Protein AF-A0A536I233-F1 (afdb_monomer_lite)

Structure (mmCIF, N/CA/C/O backbone):
data_AF-A0A536I233-F1
#
_entry.id   AF-A0A536I233-F1
#
loop_
_atom_site.group_PDB
_atom_site.id
_atom_site.type_symbol
_atom_site.label_atom_id
_atom_site.label_alt_id
_atom_site.label_comp_id
_atom_site.label_asym_id
_atom_site.label_entity_id
_atom_site.label_seq_id
_atom_site.pdbx_PDB_ins_code
_atom_site.Cartn_x
_atom_site.Cartn_y
_atom_site.Cartn_z
_atom_site.occupancy
_atom_site.B_iso_or_equiv
_atom_site.auth_seq_id
_atom_site.auth_comp_id
_atom_site.auth_asym_id
_atom_site.auth_atom_id
_atom_site.pdbx_PDB_model_num
ATOM 1 N N . MET A 1 1 ? 31.378 -17.581 -3.107 1.00 62.88 1 MET A N 1
ATOM 2 C CA . MET A 1 1 ? 31.358 -16.119 -3.291 1.00 62.88 1 MET A CA 1
ATOM 3 C C . MET A 1 1 ? 32.784 -15.651 -3.095 1.00 62.88 1 MET A C 1
ATOM 5 O O . MET A 1 1 ? 33.370 -16.007 -2.081 1.00 62.88 1 MET A O 1
ATOM 9 N N . SER A 1 2 ? 33.370 -15.021 -4.104 1.00 88.19 2 SER A N 1
ATOM 10 C CA . SER A 1 2 ? 34.734 -14.488 -4.058 1.00 88.19 2 SER A CA 1
ATOM 11 C C . SER A 1 2 ? 34.773 -13.121 -3.370 1.00 88.19 2 SER A C 1
ATOM 13 O O . SER A 1 2 ? 33.734 -12.483 -3.201 1.00 88.19 2 SER A O 1
ATOM 15 N N . ASP A 1 3 ? 35.967 -12.636 -3.029 1.00 84.69 3 ASP A N 1
ATOM 16 C CA . ASP A 1 3 ? 36.147 -11.281 -2.490 1.00 84.69 3 ASP A CA 1
ATOM 17 C C . ASP A 1 3 ? 35.665 -10.200 -3.472 1.00 84.69 3 ASP A C 1
ATOM 19 O O . ASP A 1 3 ? 35.149 -9.167 -3.052 1.00 84.69 3 ASP A O 1
ATOM 23 N N . ALA A 1 4 ? 35.767 -10.457 -4.781 1.00 81.62 4 ALA A N 1
ATOM 24 C CA . ALA A 1 4 ? 35.236 -9.577 -5.820 1.00 81.62 4 ALA A CA 1
ATOM 25 C C . ALA A 1 4 ? 33.698 -9.596 -5.859 1.00 81.62 4 ALA A C 1
ATOM 27 O O . ALA A 1 4 ? 33.076 -8.539 -5.969 1.00 81.62 4 ALA A O 1
ATOM 28 N N . ASP A 1 5 ? 33.084 -10.774 -5.701 1.00 77.12 5 ASP A N 1
ATOM 29 C CA . ASP A 1 5 ? 31.623 -10.898 -5.595 1.00 77.12 5 ASP A CA 1
ATOM 30 C C . ASP A 1 5 ? 31.105 -10.188 -4.335 1.00 77.12 5 ASP A C 1
ATOM 32 O O . ASP A 1 5 ? 30.081 -9.508 -4.378 1.00 77.12 5 ASP A O 1
ATOM 36 N N . TRP A 1 6 ? 31.830 -10.311 -3.217 1.00 66.38 6 TRP A N 1
ATOM 37 C CA . TRP A 1 6 ? 31.505 -9.636 -1.962 1.00 66.38 6 TRP A CA 1
ATOM 38 C C . TRP A 1 6 ? 31.647 -8.118 -2.079 1.00 66.38 6 TRP A C 1
ATOM 40 O O . TRP A 1 6 ? 30.719 -7.399 -1.721 1.00 66.38 6 TRP A O 1
ATOM 50 N N . ALA A 1 7 ? 32.753 -7.623 -2.638 1.00 82.31 7 ALA A N 1
ATOM 51 C CA . ALA A 1 7 ? 32.966 -6.195 -2.861 1.00 82.31 7 ALA A CA 1
ATOM 52 C C . ALA A 1 7 ? 31.887 -5.574 -3.768 1.00 82.31 7 ALA A C 1
ATOM 54 O O . ALA A 1 7 ? 31.517 -4.416 -3.576 1.00 82.31 7 ALA A O 1
ATOM 55 N N . GLY A 1 8 ? 31.349 -6.347 -4.718 1.00 80.25 8 GLY A N 1
ATOM 56 C CA . GLY A 1 8 ? 30.248 -5.918 -5.580 1.00 80.25 8 GLY A CA 1
ATOM 57 C C . GLY A 1 8 ? 28.912 -5.737 -4.850 1.00 80.25 8 GLY A C 1
ATOM 58 O O . GLY A 1 8 ? 28.177 -4.809 -5.173 1.00 80.25 8 GLY A O 1
ATOM 59 N N . ILE A 1 9 ? 28.598 -6.580 -3.858 1.00 77.00 9 ILE A N 1
ATOM 60 C CA . ILE A 1 9 ? 27.306 -6.543 -3.138 1.00 77.00 9 ILE A CA 1
ATOM 61 C C . ILE A 1 9 ? 27.368 -5.835 -1.779 1.00 77.00 9 ILE A C 1
ATOM 63 O O . ILE A 1 9 ? 26.335 -5.424 -1.248 1.00 77.00 9 ILE A O 1
ATOM 67 N N . GLN A 1 10 ? 28.561 -5.688 -1.197 1.00 85.25 10 GLN A N 1
ATOM 68 C CA . GLN A 1 10 ? 28.770 -5.101 0.127 1.00 85.25 10 GLN A CA 1
ATOM 69 C C . GLN A 1 10 ? 28.098 -3.721 0.284 1.00 85.25 10 GLN A C 1
ATOM 71 O O . GLN A 1 10 ? 27.470 -3.509 1.326 1.00 85.25 10 GLN A O 1
ATOM 76 N N . PRO A 1 11 ? 28.148 -2.795 -0.698 1.00 86.75 11 PRO A N 1
ATOM 77 C CA . PRO A 1 11 ? 27.482 -1.499 -0.565 1.00 86.75 11 PRO A CA 1
ATOM 78 C C . PRO A 1 11 ? 25.966 -1.622 -0.366 1.00 86.75 11 PRO A C 1
ATOM 80 O O . PRO A 1 11 ? 25.399 -0.956 0.503 1.00 86.75 11 PRO A O 1
ATOM 83 N N . ASP A 1 12 ? 25.311 -2.512 -1.115 1.00 78.69 12 ASP A N 1
ATOM 84 C CA . ASP A 1 12 ? 23.866 -2.737 -1.020 1.00 78.69 12 ASP A CA 1
ATOM 85 C C . ASP A 1 12 ? 23.484 -3.437 0.286 1.00 78.69 12 ASP A C 1
ATOM 87 O O . ASP A 1 12 ? 22.475 -3.092 0.908 1.00 78.69 12 ASP A O 1
ATOM 91 N N . VAL A 1 13 ? 24.319 -4.371 0.752 1.00 78.56 13 VAL A N 1
ATOM 92 C CA . VAL A 1 13 ? 24.142 -5.037 2.050 1.00 78.56 13 VAL A CA 1
ATOM 93 C C . VAL A 1 13 ? 24.231 -4.026 3.194 1.00 78.56 13 VAL A C 1
ATOM 95 O O . VAL A 1 13 ? 23.350 -4.005 4.055 1.00 78.56 13 VAL A O 1
ATOM 98 N N . VAL A 1 14 ? 25.237 -3.145 3.189 1.00 81.56 14 VAL A N 1
ATOM 99 C CA . VAL A 1 14 ? 25.391 -2.094 4.211 1.00 81.56 14 VAL A CA 1
ATOM 100 C C . VAL A 1 14 ? 24.224 -1.109 4.159 1.00 81.56 14 VAL A C 1
ATOM 102 O O . VAL A 1 14 ? 23.662 -0.762 5.199 1.00 81.56 14 VAL A O 1
ATOM 105 N N . LYS A 1 15 ? 23.797 -0.704 2.958 1.00 75.00 15 LYS A N 1
ATOM 106 C CA . LYS A 1 15 ? 22.634 0.170 2.778 1.00 75.00 15 LYS A CA 1
ATOM 107 C C . LYS A 1 15 ? 21.356 -0.460 3.334 1.00 75.00 15 LYS A C 1
ATOM 109 O O . LYS A 1 15 ? 20.615 0.204 4.060 1.00 75.00 15 LYS A O 1
ATOM 114 N N . ARG A 1 16 ? 21.091 -1.736 3.034 1.00 74.31 16 ARG A N 1
ATOM 115 C CA . ARG A 1 16 ? 19.902 -2.436 3.542 1.00 74.31 16 ARG A CA 1
ATOM 116 C C . ARG A 1 16 ? 19.979 -2.667 5.049 1.00 74.31 16 ARG A C 1
ATOM 118 O O . ARG A 1 16 ? 18.948 -2.571 5.710 1.00 74.31 16 ARG A O 1
ATOM 125 N N . PHE A 1 17 ? 21.168 -2.926 5.591 1.00 75.12 17 PHE A N 1
ATOM 126 C CA . PHE A 1 17 ? 21.389 -3.013 7.033 1.00 75.12 17 PHE A CA 1
ATOM 127 C C . PHE A 1 17 ? 21.031 -1.696 7.728 1.00 75.12 17 PHE A C 1
ATOM 129 O O . PHE A 1 17 ? 20.196 -1.704 8.626 1.00 75.12 17 PHE A O 1
ATOM 136 N N . ALA A 1 18 ? 21.567 -0.567 7.257 1.00 74.12 18 ALA A N 1
ATOM 137 C CA . ALA A 1 18 ? 21.266 0.748 7.824 1.00 74.12 18 ALA A CA 1
ATOM 138 C C . ALA A 1 18 ? 19.769 1.094 7.738 1.00 74.12 18 ALA A C 1
ATOM 140 O O . ALA A 1 18 ? 19.194 1.623 8.686 1.00 74.12 18 ALA A O 1
ATOM 141 N N . GLN A 1 19 ? 19.114 0.748 6.624 1.00 71.38 19 GLN A N 1
ATOM 142 C CA . GLN A 1 19 ? 17.669 0.924 6.486 1.00 71.38 19 GLN A CA 1
ATOM 143 C C . GLN A 1 19 ? 16.890 0.076 7.504 1.00 71.38 19 GLN A C 1
ATOM 145 O O . GLN A 1 19 ? 15.980 0.587 8.148 1.00 71.38 19 GLN A O 1
ATOM 150 N N . ARG A 1 20 ? 17.242 -1.207 7.665 1.00 68.44 20 ARG A N 1
ATOM 151 C CA . ARG A 1 20 ? 16.572 -2.104 8.619 1.00 68.44 20 ARG A CA 1
ATOM 152 C C . ARG A 1 20 ? 16.816 -1.707 10.069 1.00 68.44 20 ARG A C 1
ATOM 154 O O . ARG A 1 20 ? 15.917 -1.882 10.879 1.00 68.44 20 ARG A O 1
ATOM 161 N N . ASP A 1 21 ? 17.996 -1.190 10.392 1.00 72.25 21 ASP A N 1
ATOM 162 C CA . ASP A 1 21 ? 18.303 -0.661 11.722 1.00 72.25 21 ASP A CA 1
ATOM 163 C C . ASP A 1 21 ? 17.422 0.560 12.035 1.00 72.25 21 ASP A C 1
ATOM 165 O O . ASP A 1 21 ? 16.750 0.599 13.063 1.00 72.25 21 ASP A O 1
ATOM 169 N N . ALA A 1 22 ? 17.293 1.498 11.089 1.00 73.50 22 ALA A N 1
ATOM 170 C CA . ALA A 1 22 ? 16.377 2.630 11.228 1.00 73.50 22 ALA A CA 1
ATOM 171 C C . ALA A 1 22 ? 14.901 2.192 11.345 1.00 73.50 22 ALA A C 1
ATOM 173 O O . ALA A 1 22 ? 14.175 2.703 12.198 1.00 73.50 22 ALA A O 1
ATOM 174 N N . GLU A 1 23 ? 14.456 1.230 10.523 1.00 71.50 23 GLU A N 1
ATOM 175 C CA . GLU A 1 23 ? 13.117 0.626 10.617 1.00 71.50 23 GLU A CA 1
ATOM 176 C C . GLU A 1 23 ? 12.902 -0.045 11.985 1.00 71.50 23 GLU A C 1
ATOM 178 O O . GLU A 1 23 ? 11.847 0.129 12.591 1.00 71.50 23 GLU A O 1
ATOM 183 N N . PHE A 1 24 ? 13.894 -0.780 12.500 1.00 68.31 24 PHE A N 1
ATOM 184 C CA . PHE A 1 24 ? 13.829 -1.452 13.800 1.00 68.31 24 PHE A CA 1
ATOM 185 C C . PHE A 1 24 ? 13.615 -0.456 14.940 1.00 68.31 24 PHE A C 1
ATOM 187 O O . PHE A 1 24 ? 12.725 -0.664 15.762 1.00 68.31 24 PHE A O 1
ATOM 194 N N . TRP A 1 25 ? 14.365 0.645 14.971 1.00 70.38 25 TRP A N 1
ATOM 195 C CA . TRP A 1 25 ? 14.210 1.663 16.012 1.00 70.38 25 TRP A CA 1
ATOM 196 C C . TRP A 1 25 ? 12.905 2.462 15.881 1.00 70.38 25 TRP A C 1
ATOM 198 O O . TRP A 1 25 ? 12.258 2.733 16.896 1.00 70.38 25 TRP A O 1
ATOM 208 N N . ASP A 1 26 ? 12.458 2.771 14.657 1.00 72.00 26 ASP A N 1
ATOM 209 C CA . ASP A 1 26 ? 11.148 3.400 14.412 1.00 72.00 26 ASP A CA 1
ATOM 210 C C . ASP A 1 26 ? 9.987 2.511 14.888 1.00 72.00 26 ASP A C 1
ATOM 212 O O . ASP A 1 26 ? 9.020 2.985 15.490 1.00 72.00 26 ASP A O 1
ATOM 216 N N . GLN A 1 27 ? 10.087 1.200 14.656 1.00 68.56 27 GLN A N 1
ATOM 217 C CA . GLN A 1 27 ? 9.099 0.229 15.122 1.00 68.56 27 GLN A CA 1
ATOM 218 C C . GLN A 1 27 ? 9.216 -0.037 16.625 1.00 68.56 27 GLN A C 1
ATOM 220 O O . GLN A 1 27 ? 8.195 -0.181 17.291 1.00 68.56 27 GLN A O 1
ATOM 225 N N . GLY A 1 28 ? 10.427 -0.036 17.187 1.00 67.62 28 GLY A N 1
ATOM 226 C CA . GLY A 1 28 ? 10.675 -0.205 18.618 1.00 67.62 28 GLY A CA 1
ATOM 227 C C . GLY A 1 28 ? 9.903 0.812 19.456 1.00 67.62 28 GLY A C 1
ATOM 228 O O . GLY A 1 28 ? 9.220 0.436 20.403 1.00 67.62 28 GLY A O 1
ATOM 229 N N . ALA A 1 29 ? 9.887 2.081 19.039 1.00 65.00 29 ALA A N 1
ATOM 230 C CA . ALA A 1 29 ? 9.102 3.124 19.701 1.00 65.00 29 ALA A CA 1
ATOM 231 C C . ALA A 1 29 ? 7.580 2.867 19.677 1.00 65.00 29 ALA A C 1
ATOM 233 O O . ALA A 1 29 ? 6.869 3.315 20.575 1.00 65.00 29 ALA A O 1
ATOM 234 N N . LYS A 1 30 ? 7.065 2.151 18.669 1.00 61.50 30 LYS A N 1
ATOM 235 C CA . LYS A 1 30 ? 5.651 1.745 18.582 1.00 61.50 30 LYS A CA 1
ATOM 236 C C . LYS A 1 30 ? 5.385 0.498 19.420 1.00 61.50 30 LYS A C 1
ATOM 238 O O . LYS A 1 30 ? 4.386 0.450 20.128 1.00 61.50 30 LYS A O 1
ATOM 243 N N . MET A 1 31 ? 6.309 -0.462 19.409 1.00 54.75 31 MET A N 1
ATOM 244 C CA . MET A 1 31 ? 6.238 -1.675 20.224 1.00 54.75 31 MET A CA 1
ATOM 245 C C . MET A 1 31 ? 6.268 -1.368 21.721 1.00 54.75 31 MET A C 1
ATOM 247 O O . MET A 1 31 ? 5.485 -1.954 22.459 1.00 54.75 31 MET A O 1
ATOM 251 N N . THR A 1 32 ? 7.077 -0.405 22.172 1.00 61.97 32 THR A N 1
ATOM 252 C CA . THR A 1 32 ? 7.070 0.052 23.573 1.00 61.97 32 THR A CA 1
ATOM 253 C C . THR A 1 32 ? 5.700 0.582 23.995 1.00 61.97 32 THR A C 1
ATOM 255 O O . THR A 1 32 ? 5.295 0.382 25.133 1.00 61.97 32 THR A O 1
ATOM 258 N N . LYS A 1 33 ? 4.956 1.219 23.081 1.00 55.88 33 LYS A N 1
ATOM 259 C CA . LYS A 1 33 ? 3.596 1.695 23.364 1.00 55.88 33 LYS A CA 1
ATOM 260 C C . LYS A 1 33 ? 2.559 0.563 23.372 1.00 55.88 33 LYS A C 1
ATOM 262 O O . LYS A 1 33 ? 1.624 0.609 24.157 1.00 55.88 33 LYS A O 1
ATOM 267 N N . ILE A 1 34 ? 2.758 -0.479 22.561 1.00 54.09 34 ILE A N 1
ATOM 268 C CA . ILE A 1 34 ? 1.939 -1.708 22.578 1.00 54.09 34 ILE A CA 1
ATOM 269 C C . ILE A 1 34 ? 2.203 -2.542 23.847 1.00 54.09 34 ILE A C 1
ATOM 271 O O . ILE A 1 34 ? 1.315 -3.241 24.318 1.00 54.09 34 ILE A O 1
ATOM 275 N N . GLN A 1 35 ? 3.412 -2.460 24.414 1.00 51.25 35 GLN A N 1
ATOM 276 C CA . GLN A 1 35 ? 3.793 -3.101 25.680 1.00 51.25 35 GLN A CA 1
ATOM 277 C C . GLN A 1 35 ? 3.280 -2.364 26.927 1.00 51.25 35 GLN A C 1
ATOM 279 O O . GLN A 1 35 ? 3.495 -2.846 28.043 1.00 51.25 35 GLN A O 1
ATOM 284 N N . SER A 1 36 ? 2.620 -1.211 26.767 1.00 52.59 36 SER A N 1
ATOM 285 C CA . SER A 1 36 ? 1.913 -0.556 27.866 1.00 52.59 36 SER A CA 1
ATOM 286 C C . SER A 1 36 ? 0.873 -1.508 28.478 1.00 52.59 36 SER A C 1
ATOM 288 O O . SER A 1 36 ? 0.337 -2.366 27.773 1.00 52.59 36 SER A O 1
ATOM 290 N N . PRO A 1 37 ? 0.581 -1.393 29.788 1.00 50.91 37 PRO A N 1
ATOM 291 C CA . PRO A 1 37 ? -0.356 -2.280 30.468 1.00 50.91 37 PRO A CA 1
ATOM 292 C C . PRO A 1 37 ? -1.696 -2.392 29.733 1.00 50.91 37 PRO A C 1
ATOM 294 O O . PRO A 1 37 ? -2.235 -1.402 29.232 1.00 50.91 37 PRO A O 1
ATOM 297 N N . THR A 1 38 ? -2.250 -3.604 29.706 1.00 50.88 38 THR A N 1
ATOM 298 C CA . THR A 1 38 ? -3.534 -3.917 29.078 1.00 50.88 38 THR A CA 1
ATOM 299 C C . THR A 1 38 ? -4.627 -2.979 29.602 1.00 50.88 38 THR A C 1
ATOM 301 O O . THR A 1 38 ? -4.927 -2.983 30.795 1.00 50.88 38 THR A O 1
ATOM 304 N N . GLY A 1 39 ? -5.219 -2.171 28.717 1.00 46.50 39 GLY A N 1
ATOM 305 C CA . GLY A 1 39 ? -6.296 -1.231 29.062 1.00 46.50 39 GLY A CA 1
ATOM 306 C C . GLY A 1 39 ? -6.171 0.150 28.417 1.00 46.50 39 GLY A C 1
ATOM 307 O O . GLY A 1 39 ? -7.182 0.826 28.241 1.00 46.50 39 GLY A O 1
ATOM 308 N N . GLU A 1 40 ? -4.977 0.554 27.981 1.00 45.19 40 GLU A N 1
ATOM 309 C CA . GLU A 1 40 ? -4.821 1.748 27.143 1.00 45.19 40 GLU A CA 1
ATOM 310 C C . GLU A 1 40 ? -4.995 1.366 25.674 1.00 45.19 40 GLU A C 1
ATOM 312 O O . GLU A 1 40 ? -4.039 1.057 24.966 1.00 45.19 40 GLU A O 1
ATOM 317 N N . SER A 1 41 ? -6.250 1.344 25.213 1.00 46.75 41 SER A N 1
ATOM 318 C CA . SER A 1 41 ? -6.567 1.055 23.816 1.00 46.75 41 SER A CA 1
ATOM 319 C C . SER A 1 41 ? -5.736 1.954 22.898 1.00 46.75 41 SER A C 1
ATOM 321 O O . SER A 1 41 ? -5.813 3.184 22.978 1.00 46.75 41 SER A O 1
ATOM 323 N N . HIS A 1 42 ? -4.966 1.362 21.997 1.00 46.06 42 HIS A N 1
ATOM 324 C CA . HIS A 1 42 ? -4.515 2.081 20.819 1.00 46.06 42 HIS A CA 1
ATOM 325 C C . HIS A 1 42 ? -5.625 1.948 19.786 1.00 46.06 42 HIS A C 1
ATOM 327 O O . HIS A 1 42 ? -5.878 0.861 19.276 1.00 46.06 42 HIS A O 1
ATOM 333 N N . LEU A 1 43 ? -6.340 3.051 19.543 1.00 49.09 43 LEU A N 1
ATOM 334 C CA . LEU A 1 43 ? -7.425 3.130 18.556 1.00 49.09 43 LEU A CA 1
ATOM 335 C C . LEU A 1 43 ? -8.609 2.166 18.813 1.00 49.09 43 LEU A C 1
ATOM 337 O O . LEU A 1 43 ? -9.326 1.825 17.882 1.00 49.09 43 LEU A O 1
ATOM 341 N N . GLY A 1 44 ? -8.848 1.735 20.060 1.00 47.81 44 GLY A N 1
ATOM 342 C CA . GLY A 1 44 ? -9.941 0.806 20.392 1.00 47.81 44 GLY A CA 1
ATOM 343 C C . GLY A 1 44 ? -9.610 -0.685 20.228 1.00 47.81 44 GLY A C 1
ATOM 344 O O . GLY A 1 44 ? -10.488 -1.524 20.431 1.00 47.81 44 GLY A O 1
ATOM 345 N N . HIS A 1 45 ? -8.358 -1.024 19.909 1.00 53.31 45 HIS A N 1
ATOM 346 C CA . HIS A 1 45 ? -7.900 -2.407 19.779 1.00 53.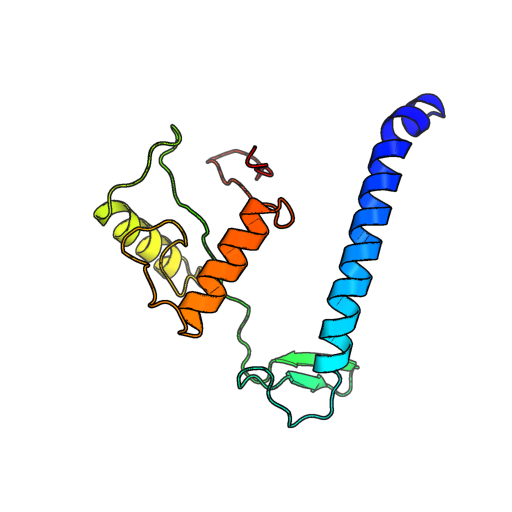31 45 HIS A CA 1
ATOM 347 C C . HIS A 1 45 ? -7.168 -2.869 21.039 1.00 53.31 45 HIS A C 1
ATOM 349 O O . HIS A 1 45 ? -6.388 -2.121 21.637 1.00 53.31 45 HIS A O 1
ATOM 355 N N . GLN A 1 46 ? -7.440 -4.108 21.449 1.00 56.81 46 GLN A N 1
ATOM 356 C CA . GLN A 1 46 ? -6.886 -4.718 22.650 1.00 56.81 46 GLN A CA 1
ATOM 357 C C . GLN A 1 46 ? -6.001 -5.889 22.225 1.00 56.81 46 GLN A C 1
ATOM 359 O O . GLN A 1 46 ? -6.469 -6.824 21.582 1.00 56.81 46 GLN A O 1
ATOM 364 N N . ALA A 1 47 ? -4.718 -5.820 22.566 1.00 59.44 47 ALA A N 1
ATOM 365 C CA . ALA A 1 47 ? -3.798 -6.937 22.424 1.00 59.44 47 ALA A CA 1
ATOM 366 C C . ALA A 1 47 ? -3.595 -7.590 23.795 1.00 59.44 47 ALA A C 1
ATOM 368 O O . ALA A 1 47 ? -3.460 -6.903 24.809 1.00 59.44 47 ALA A O 1
ATOM 369 N N . GLU A 1 48 ? -3.568 -8.915 23.823 1.00 63.69 48 GLU A N 1
ATOM 370 C CA . GLU A 1 48 ? -3.260 -9.714 25.002 1.00 63.69 48 GLU A CA 1
ATOM 371 C C . GLU A 1 48 ? -1.943 -10.455 24.793 1.00 63.69 48 GLU A C 1
ATOM 373 O O . GLU A 1 48 ? -1.652 -10.958 23.709 1.00 63.69 48 GLU A O 1
ATOM 378 N N . ILE A 1 49 ? -1.134 -10.534 25.845 1.00 64.06 49 ILE A N 1
ATOM 379 C CA . ILE A 1 49 ? 0.063 -11.372 25.855 1.00 64.06 49 ILE A CA 1
ATOM 380 C C . ILE A 1 49 ? -0.329 -12.690 26.514 1.00 64.06 49 ILE A C 1
ATOM 382 O O . ILE A 1 49 ? -0.638 -12.725 27.706 1.00 64.06 49 ILE A O 1
ATOM 386 N N . GLY A 1 50 ? -0.343 -13.765 25.728 1.00 64.56 50 GLY A N 1
ATOM 387 C CA . GLY A 1 50 ? -0.596 -15.109 26.235 1.00 64.56 50 GLY A CA 1
ATOM 388 C C . GLY A 1 50 ? 0.509 -15.572 27.196 1.00 64.56 50 GLY A C 1
ATOM 389 O O . GLY A 1 50 ? 1.624 -15.044 27.156 1.00 64.56 50 GLY A O 1
ATOM 390 N N . PRO A 1 51 ? 0.246 -16.573 28.054 1.00 64.38 51 PRO A N 1
ATOM 391 C CA . PRO A 1 51 ? 1.235 -17.129 28.989 1.00 64.38 51 PRO A CA 1
ATOM 392 C C . PRO A 1 51 ? 2.511 -17.662 28.308 1.00 64.38 51 PRO A C 1
ATOM 394 O O . PRO A 1 51 ? 3.549 -17.797 28.948 1.00 64.38 51 PRO A O 1
ATOM 397 N N . GLU A 1 52 ? 2.452 -17.937 27.008 1.00 79.19 52 GLU A N 1
ATOM 398 C CA . GLU A 1 52 ? 3.572 -18.306 26.142 1.00 79.19 52 GLU A CA 1
ATOM 399 C C . GLU A 1 52 ? 4.434 -17.116 25.666 1.00 79.19 52 GLU A C 1
ATOM 401 O O . GLU A 1 52 ? 5.395 -17.310 24.925 1.00 79.19 52 GLU A O 1
ATOM 406 N N . GLY A 1 53 ? 4.085 -15.882 26.046 1.00 60.56 53 GLY A N 1
ATOM 407 C CA . GLY A 1 53 ? 4.754 -14.658 25.594 1.00 60.56 53 GLY A CA 1
ATOM 408 C C . GLY A 1 53 ? 4.379 -14.221 24.173 1.00 60.56 53 GLY A C 1
ATOM 409 O O . GLY A 1 53 ? 5.042 -13.359 23.600 1.00 60.56 53 GLY A O 1
ATOM 410 N N . VAL A 1 54 ? 3.330 -14.804 23.587 1.00 64.12 54 VAL A N 1
ATOM 411 C CA . VAL A 1 54 ? 2.834 -14.452 22.250 1.00 64.12 54 VAL A CA 1
ATOM 412 C C . VAL A 1 54 ? 1.808 -13.334 22.369 1.00 64.12 54 VAL A C 1
ATOM 414 O O . VAL A 1 54 ? 0.835 -13.453 23.113 1.00 64.12 54 VAL A O 1
ATOM 417 N N . VAL A 1 55 ? 2.008 -12.264 21.600 1.00 62.16 55 VAL A N 1
ATOM 418 C CA . VAL A 1 55 ? 1.012 -11.200 21.446 1.00 62.16 55 VAL A CA 1
ATOM 419 C C . VAL A 1 55 ? -0.105 -11.702 20.538 1.00 62.16 55 VAL A C 1
ATOM 421 O O . VAL A 1 55 ? 0.144 -12.109 19.403 1.00 62.16 55 VAL A O 1
ATOM 424 N N . ARG A 1 56 ? -1.335 -11.674 21.039 1.00 59.00 56 ARG A N 1
ATOM 425 C CA . ARG A 1 56 ? -2.549 -12.010 20.304 1.00 59.00 56 ARG A CA 1
ATOM 426 C C . ARG A 1 56 ? -3.451 -10.789 20.275 1.00 59.00 56 ARG A C 1
ATOM 428 O O . ARG A 1 56 ? -3.675 -10.156 21.301 1.00 59.00 56 ARG A O 1
ATOM 435 N N . ASP A 1 57 ? -3.979 -10.468 19.103 1.00 62.75 57 ASP A N 1
ATOM 436 C CA . ASP A 1 57 ? -5.105 -9.546 19.024 1.00 62.75 57 ASP A CA 1
ATOM 437 C C . ASP A 1 57 ? -6.351 -10.246 19.588 1.00 62.75 57 ASP A C 1
ATOM 439 O O . ASP A 1 57 ? -6.700 -11.350 19.157 1.00 62.75 57 ASP A O 1
ATOM 443 N N . VAL A 1 58 ? -7.015 -9.609 20.553 1.00 58.38 58 VAL A N 1
ATOM 444 C CA . VAL A 1 58 ? -8.244 -10.120 21.181 1.00 58.38 58 VAL A CA 1
ATOM 445 C C . VAL A 1 58 ? -9.383 -10.195 20.158 1.00 58.38 58 VAL A C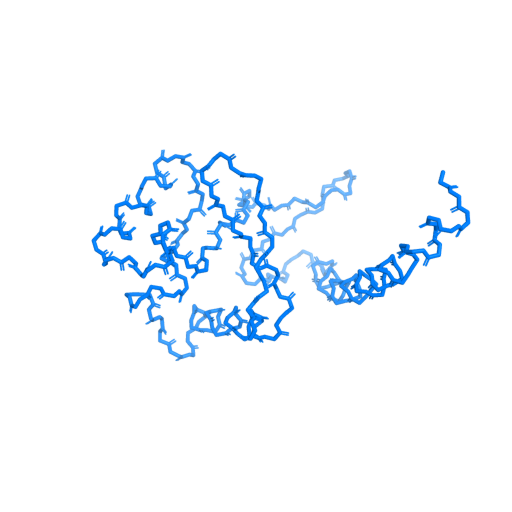 1
ATOM 447 O O . VAL A 1 58 ? -10.300 -11.003 20.298 1.00 58.38 58 VAL A O 1
ATOM 450 N N . GLN A 1 59 ? -9.312 -9.395 19.092 1.00 55.34 59 GLN A N 1
ATOM 451 C CA . GLN A 1 59 ? -10.346 -9.303 18.064 1.00 55.34 59 GLN A CA 1
ATOM 452 C C . GLN A 1 59 ? -10.079 -10.186 16.830 1.00 55.34 59 GLN A C 1
ATOM 454 O O . GLN A 1 59 ? -10.916 -10.206 15.929 1.00 55.34 59 GLN A O 1
ATOM 459 N N . GLN A 1 60 ? -8.977 -10.955 16.793 1.00 49.09 60 GLN A N 1
ATOM 460 C CA . GLN A 1 60 ? -8.560 -11.796 15.652 1.00 49.09 60 GLN A CA 1
ATOM 461 C C . GLN A 1 60 ? -8.676 -11.102 14.280 1.00 49.09 60 GLN A C 1
ATOM 463 O O . GLN A 1 60 ? -8.954 -11.754 13.270 1.00 49.09 60 GLN A O 1
ATOM 468 N N . GLN A 1 61 ? -8.464 -9.787 14.205 1.00 49.44 61 GLN A N 1
ATOM 469 C CA . GLN A 1 61 ? -8.444 -9.106 12.919 1.00 49.44 61 GLN A CA 1
ATOM 470 C C . GLN A 1 61 ? -7.006 -9.100 12.409 1.00 49.44 61 GLN A C 1
ATOM 472 O O . GLN A 1 61 ? -6.153 -8.351 12.877 1.00 49.44 61 GLN A O 1
ATOM 477 N N . ALA A 1 62 ? -6.720 -9.953 11.423 1.00 52.28 62 ALA A N 1
ATOM 478 C CA . ALA A 1 62 ? -5.588 -9.682 10.547 1.00 52.28 62 ALA A CA 1
ATOM 479 C C . ALA A 1 62 ? -5.810 -8.302 9.901 1.00 52.28 62 ALA A C 1
ATOM 481 O O . ALA A 1 62 ? -6.952 -7.945 9.596 1.00 52.28 62 ALA A O 1
ATOM 482 N N . GLY A 1 63 ? -4.736 -7.525 9.725 1.00 57.25 63 GLY A N 1
ATOM 483 C CA . GLY A 1 63 ? -4.813 -6.257 8.998 1.00 57.25 63 GLY A CA 1
ATOM 484 C C . GLY A 1 63 ? -5.465 -6.454 7.627 1.00 57.25 63 GLY A C 1
ATOM 485 O O . GLY A 1 63 ? -5.311 -7.508 7.005 1.00 57.25 63 GLY A O 1
ATOM 486 N N . ASP A 1 64 ? -6.224 -5.462 7.180 1.00 62.88 64 ASP A N 1
ATOM 487 C CA . ASP A 1 64 ? -6.757 -5.419 5.828 1.00 62.88 64 ASP A CA 1
ATOM 488 C C . ASP A 1 64 ? -5.654 -5.164 4.794 1.00 62.88 64 ASP A C 1
ATOM 490 O O . ASP A 1 64 ? -4.526 -4.767 5.093 1.00 62.88 64 ASP A O 1
ATOM 494 N N . HIS A 1 65 ? -5.967 -5.477 3.540 1.00 68.19 65 HIS A N 1
ATOM 495 C CA . HIS A 1 65 ? -5.097 -5.176 2.417 1.00 68.19 65 HIS A CA 1
ATOM 496 C C . HIS A 1 65 ? -5.406 -3.776 1.889 1.00 68.19 65 HIS A C 1
ATOM 498 O O . HIS A 1 65 ? -6.345 -3.587 1.114 1.00 68.19 65 HIS A O 1
ATOM 504 N N . ASP A 1 66 ? -4.566 -2.814 2.268 1.00 75.12 66 ASP A N 1
ATOM 505 C CA . ASP A 1 66 ? -4.611 -1.446 1.759 1.00 75.12 66 ASP A CA 1
ATOM 506 C C . ASP A 1 66 ? -4.166 -1.381 0.296 1.00 75.12 66 ASP A C 1
ATOM 508 O O . ASP A 1 66 ? -2.980 -1.465 -0.041 1.00 75.12 66 ASP A O 1
ATOM 512 N N . ILE A 1 67 ? -5.124 -1.196 -0.610 1.00 79.38 67 ILE A N 1
ATOM 513 C CA . ILE A 1 67 ? -4.817 -1.012 -2.028 1.00 79.38 67 ILE A CA 1
ATOM 514 C C . ILE A 1 67 ? -4.478 0.458 -2.272 1.00 79.38 67 ILE A C 1
ATOM 516 O O . ILE A 1 67 ? -5.286 1.354 -2.028 1.00 79.38 67 ILE A O 1
ATOM 520 N N . TYR A 1 68 ? -3.281 0.729 -2.789 1.00 80.75 68 TYR A N 1
ATOM 521 C CA . TYR A 1 68 ? -2.889 2.095 -3.139 1.00 80.75 68 TYR A CA 1
ATOM 522 C C . TYR A 1 68 ? -3.538 2.561 -4.453 1.00 80.75 68 TYR A C 1
ATOM 524 O O . TYR A 1 68 ? -4.190 3.600 -4.500 1.00 80.75 68 TYR A O 1
ATOM 532 N N . ASP A 1 69 ? -3.385 1.791 -5.533 1.00 84.62 69 ASP A N 1
ATOM 533 C CA . ASP A 1 69 ? -3.901 2.129 -6.863 1.00 84.62 69 ASP A CA 1
ATOM 534 C C . ASP A 1 69 ? -4.122 0.848 -7.684 1.00 84.62 69 ASP A C 1
ATOM 536 O O . ASP A 1 69 ? -3.367 -0.115 -7.545 1.00 84.62 69 ASP A O 1
ATOM 540 N N . ILE A 1 70 ? -5.125 0.847 -8.563 1.00 84.31 70 ILE A N 1
ATOM 541 C CA . ILE A 1 70 ? -5.372 -0.234 -9.526 1.00 84.31 70 ILE A CA 1
ATOM 542 C C . ILE A 1 70 ? -5.366 0.382 -10.923 1.00 84.31 70 ILE A C 1
ATOM 544 O O . ILE A 1 70 ? -6.102 1.323 -11.212 1.00 84.31 70 ILE A O 1
ATOM 548 N N . ARG A 1 71 ? -4.516 -0.149 -11.801 1.00 83.94 71 ARG A N 1
ATOM 549 C CA . ARG A 1 71 ? -4.330 0.333 -13.174 1.00 83.94 71 ARG A CA 1
ATOM 550 C C . ARG A 1 71 ? -4.603 -0.785 -14.168 1.00 83.94 71 ARG A C 1
ATOM 552 O O . ARG A 1 71 ? -4.478 -1.964 -13.836 1.00 83.94 71 ARG A O 1
ATOM 559 N N . LYS A 1 72 ? -4.922 -0.409 -15.406 1.00 84.25 72 LYS A N 1
ATOM 560 C CA . LYS A 1 72 ? -4.904 -1.335 -16.543 1.00 84.25 72 LYS A CA 1
ATOM 561 C C . LYS A 1 72 ? -3.472 -1.835 -16.774 1.00 84.25 72 LYS A C 1
ATOM 563 O O . LYS A 1 72 ? -2.505 -1.242 -16.293 1.00 84.25 72 LYS A O 1
ATOM 568 N N . ALA A 1 73 ? -3.329 -2.937 -17.510 1.00 81.19 73 ALA A N 1
ATOM 569 C CA . ALA A 1 73 ? -2.027 -3.561 -17.765 1.00 81.19 73 ALA A CA 1
ATOM 570 C C . ALA A 1 73 ? -1.040 -2.635 -18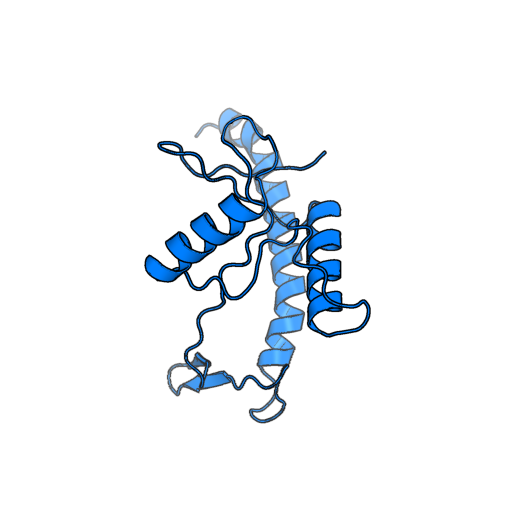.505 1.00 81.19 73 ALA A C 1
ATOM 572 O O . ALA A 1 73 ? 0.170 -2.755 -18.337 1.00 81.19 73 ALA A O 1
ATOM 573 N N . ASP A 1 74 ? -1.556 -1.691 -19.290 1.00 80.12 74 ASP A N 1
ATOM 574 C CA . ASP A 1 74 ? -0.791 -0.642 -19.972 1.00 80.12 74 ASP A CA 1
ATOM 575 C C . ASP A 1 74 ? -0.451 0.561 -19.064 1.00 80.12 74 ASP A C 1
ATOM 577 O O . ASP A 1 74 ? 0.217 1.501 -19.492 1.00 80.12 74 ASP A O 1
ATOM 581 N N . GLY A 1 75 ? -0.882 0.536 -17.799 1.00 78.31 75 GLY A N 1
ATOM 582 C CA . GLY A 1 75 ? -0.686 1.598 -16.816 1.00 78.31 75 GLY A CA 1
ATOM 583 C C . GLY A 1 75 ? -1.752 2.696 -16.837 1.00 78.31 75 GLY A C 1
ATOM 584 O O . GLY A 1 75 ? -1.687 3.609 -16.007 1.00 78.31 75 GLY A O 1
ATOM 585 N N . SER A 1 76 ? -2.744 2.633 -17.731 1.00 83.62 76 SER A N 1
ATOM 586 C CA . SER A 1 76 ? -3.821 3.622 -17.755 1.00 83.62 76 SER A CA 1
ATOM 587 C C . SER A 1 76 ? -4.707 3.509 -16.501 1.00 83.62 76 SER A C 1
ATOM 589 O O . SER A 1 76 ? -4.804 2.436 -15.892 1.00 83.62 76 SER A O 1
ATOM 591 N N . PRO A 1 77 ? -5.372 4.599 -16.076 1.00 84.31 77 PRO A N 1
ATOM 592 C CA . PRO A 1 77 ? -6.353 4.530 -14.995 1.00 84.31 77 PRO A CA 1
ATOM 593 C C . PRO A 1 77 ? -7.528 3.621 -15.372 1.00 84.31 77 PRO A C 1
ATOM 595 O O . PRO A 1 77 ? -7.847 3.460 -16.556 1.00 84.31 77 PRO A O 1
ATOM 598 N N . LEU A 1 78 ? -8.154 3.031 -14.354 1.00 84.38 78 LEU A N 1
ATOM 599 C CA . LEU A 1 78 ? -9.422 2.327 -14.495 1.00 84.38 78 LEU A CA 1
ATOM 600 C C . LEU A 1 78 ? -10.603 3.294 -14.442 1.00 84.38 78 LEU A C 1
ATOM 602 O O . LEU A 1 78 ? -10.573 4.348 -13.806 1.00 84.38 78 LEU A O 1
ATOM 606 N N . ASP A 1 79 ? -11.666 2.877 -15.103 1.00 84.25 79 ASP A N 1
ATOM 607 C CA . ASP A 1 79 ? -12.987 3.461 -15.062 1.00 84.25 79 ASP A CA 1
ATOM 608 C C . ASP A 1 79 ? -13.602 3.219 -13.667 1.00 84.25 79 ASP A C 1
ATOM 610 O O . ASP A 1 79 ? -13.411 2.140 -13.095 1.00 84.25 79 ASP A O 1
ATOM 614 N N . PRO A 1 80 ? -14.421 4.131 -13.111 1.00 80.12 80 PRO A N 1
ATOM 615 C CA . PRO A 1 80 ? -15.000 3.923 -11.782 1.00 80.12 80 PRO A CA 1
ATOM 616 C C . PRO A 1 80 ? -15.872 2.664 -11.648 1.00 80.12 80 PRO A C 1
ATOM 618 O O . PRO A 1 80 ? -16.001 2.136 -10.549 1.00 80.12 80 PRO A O 1
ATOM 621 N N . ALA A 1 81 ? -16.488 2.195 -12.738 1.00 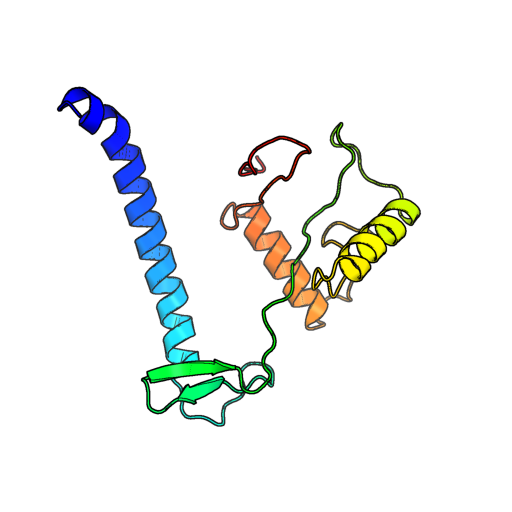83.19 81 ALA A N 1
ATOM 622 C CA . ALA A 1 81 ? -17.268 0.954 -12.748 1.00 83.19 81 ALA A CA 1
ATOM 623 C C . ALA A 1 81 ? -16.376 -0.301 -12.701 1.00 83.19 81 ALA A C 1
ATOM 625 O O . ALA A 1 81 ? -16.756 -1.312 -12.111 1.00 83.19 81 ALA A O 1
ATOM 626 N N . ASP A 1 82 ? -15.178 -0.233 -13.287 1.00 85.69 82 ASP A N 1
ATOM 627 C CA . ASP A 1 82 ? -14.214 -1.330 -13.238 1.00 85.69 82 ASP A CA 1
ATOM 628 C C . ASP A 1 82 ? -13.576 -1.466 -11.857 1.00 85.69 82 ASP A C 1
ATOM 630 O O . ASP A 1 82 ? -13.353 -2.592 -11.413 1.00 85.69 82 ASP A O 1
ATOM 634 N N . TYR A 1 83 ? -13.347 -0.352 -11.153 1.00 82.25 83 TYR A N 1
ATOM 635 C CA . TYR A 1 83 ? -12.925 -0.391 -9.750 1.00 82.25 83 TYR A CA 1
ATOM 636 C C . TYR A 1 83 ? -13.920 -1.179 -8.895 1.00 82.25 83 TYR A C 1
ATOM 638 O O . TYR A 1 83 ? -13.518 -2.117 -8.215 1.00 82.25 83 TYR A O 1
ATOM 646 N N . ASP A 1 84 ? -15.214 -0.859 -8.982 1.00 82.31 84 ASP A N 1
ATOM 647 C CA . ASP A 1 84 ? -16.258 -1.527 -8.191 1.00 82.31 84 ASP A CA 1
ATOM 648 C C . ASP A 1 84 ? -16.297 -3.035 -8.471 1.00 82.31 84 ASP A C 1
ATOM 650 O O . ASP A 1 84 ? -16.354 -3.854 -7.553 1.00 82.31 84 ASP A O 1
ATOM 654 N N . ARG A 1 85 ? -16.196 -3.408 -9.751 1.00 87.88 85 ARG A N 1
ATOM 655 C CA . ARG A 1 85 ? -16.167 -4.807 -10.181 1.00 87.88 85 ARG A CA 1
ATOM 656 C C . ARG A 1 85 ? -14.946 -5.559 -9.645 1.00 87.88 85 ARG A C 1
ATOM 658 O O . ARG A 1 85 ? -15.081 -6.710 -9.238 1.00 87.88 85 ARG A O 1
ATOM 665 N N . ILE A 1 86 ? -13.764 -4.943 -9.673 1.00 86.56 86 ILE A N 1
ATOM 666 C CA . ILE A 1 86 ? -12.514 -5.573 -9.225 1.00 86.56 86 ILE A CA 1
ATOM 667 C C . ILE A 1 86 ? -12.473 -5.678 -7.702 1.00 86.56 86 ILE A C 1
ATOM 669 O O . ILE A 1 86 ? -12.162 -6.753 -7.199 1.00 86.56 86 ILE A O 1
ATOM 673 N N . THR A 1 87 ? -12.827 -4.615 -6.974 1.00 81.38 87 THR A N 1
ATOM 674 C CA . THR A 1 87 ? -12.898 -4.638 -5.504 1.00 81.38 87 THR A CA 1
ATOM 675 C C . THR A 1 87 ? -13.844 -5.736 -5.039 1.00 81.38 87 THR A C 1
ATOM 677 O O . THR A 1 87 ? -13.457 -6.571 -4.228 1.00 81.38 87 THR A O 1
ATOM 680 N N . LYS A 1 88 ? -15.029 -5.832 -5.653 1.00 84.25 88 LYS A N 1
ATOM 681 C CA . LYS A 1 88 ? -15.965 -6.916 -5.357 1.00 84.25 88 LYS A CA 1
ATOM 682 C C . LYS A 1 88 ? -15.376 -8.303 -5.637 1.00 84.25 88 LYS A C 1
ATOM 684 O O . LYS A 1 88 ? -15.563 -9.214 -4.843 1.00 84.25 88 LYS A O 1
ATOM 689 N N . ALA A 1 89 ? -14.646 -8.479 -6.738 1.00 87.12 89 ALA A N 1
ATOM 690 C CA . ALA A 1 89 ? -13.993 -9.755 -7.032 1.00 87.12 89 ALA A CA 1
ATOM 691 C C . ALA A 1 89 ? -12.898 -10.113 -6.006 1.00 87.12 89 ALA A C 1
ATOM 693 O O . ALA A 1 89 ? -12.707 -11.289 -5.710 1.00 87.12 89 ALA A O 1
ATOM 694 N N . MET A 1 90 ? -12.189 -9.118 -5.461 1.00 82.62 90 MET A N 1
ATOM 695 C CA . MET A 1 90 ? -11.201 -9.310 -4.392 1.00 82.62 90 MET A CA 1
ATOM 696 C C . MET A 1 90 ? -11.876 -9.695 -3.071 1.00 82.62 90 MET A C 1
ATOM 698 O O . MET A 1 90 ? -11.453 -10.659 -2.435 1.00 82.62 90 MET A O 1
ATOM 702 N N . GLU A 1 91 ? -12.952 -9.001 -2.698 1.00 81.31 91 GLU A N 1
ATOM 703 C CA . GLU A 1 91 ? -13.780 -9.334 -1.531 1.00 81.31 91 GLU A CA 1
ATOM 704 C C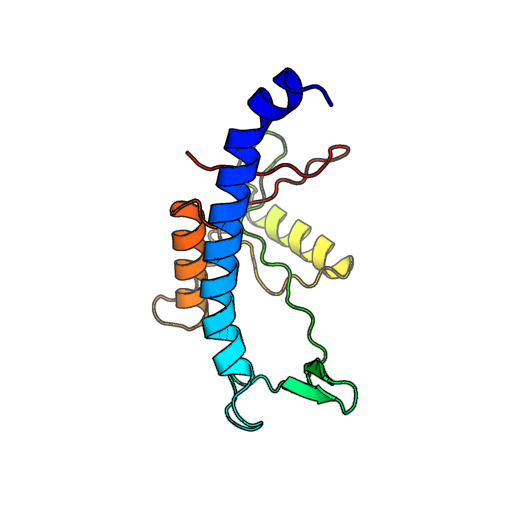 . GLU A 1 91 ? -14.349 -10.757 -1.638 1.00 81.31 91 GLU A C 1
ATOM 706 O O . GLU A 1 91 ? -14.201 -11.557 -0.714 1.00 81.31 91 GLU A O 1
ATOM 711 N N . ASP A 1 92 ? -14.936 -11.108 -2.789 1.00 84.25 92 ASP A N 1
ATOM 712 C CA . ASP A 1 92 ? -15.502 -12.438 -3.053 1.00 84.25 92 ASP A CA 1
ATOM 713 C C . ASP A 1 92 ? -14.416 -13.540 -3.023 1.00 84.25 92 ASP A C 1
ATOM 715 O O . ASP A 1 92 ? -14.705 -14.693 -2.702 1.00 84.25 92 ASP A O 1
ATOM 719 N N . ALA A 1 93 ? -13.154 -13.193 -3.309 1.00 82.25 93 ALA A N 1
ATOM 720 C CA . ALA A 1 93 ? -11.993 -14.079 -3.179 1.00 82.25 93 ALA A CA 1
ATOM 721 C C . ALA A 1 93 ? -11.439 -14.169 -1.740 1.00 82.25 93 ALA A C 1
ATOM 723 O O . ALA A 1 93 ? -10.424 -14.830 -1.513 1.00 82.25 93 ALA A O 1
ATOM 724 N N . GLY A 1 94 ? -12.083 -13.516 -0.769 1.00 75.81 94 GLY A N 1
ATOM 725 C CA . GLY A 1 94 ? -11.665 -13.504 0.631 1.00 75.81 94 GLY A CA 1
ATOM 726 C C . GLY A 1 94 ? -10.478 -12.585 0.916 1.00 75.81 94 GLY A C 1
ATOM 727 O O . GLY A 1 94 ? -9.846 -12.714 1.964 1.00 75.81 94 GLY A O 1
ATOM 728 N N . MET A 1 95 ? -10.149 -11.661 0.008 1.00 75.19 95 MET A N 1
ATOM 729 C CA . MET A 1 95 ? -9.186 -10.608 0.310 1.00 75.19 95 MET A CA 1
ATOM 730 C C . MET A 1 95 ? -9.864 -9.593 1.231 1.00 75.19 95 MET A C 1
ATOM 732 O O . MET A 1 95 ? -10.920 -9.058 0.899 1.00 75.19 95 MET A O 1
ATOM 736 N N . GLY A 1 96 ? -9.261 -9.317 2.388 1.00 66.44 96 GLY A N 1
ATOM 737 C CA . GLY A 1 96 ? -9.768 -8.325 3.337 1.00 66.44 96 GLY A CA 1
ATOM 738 C C . GLY A 1 96 ? -9.556 -6.900 2.835 1.00 66.44 96 GLY A C 1
ATOM 739 O O . GLY A 1 96 ? -8.737 -6.194 3.396 1.00 66.44 96 GLY A O 1
ATOM 740 N N . VAL A 1 97 ? -10.230 -6.483 1.765 1.00 72.00 97 VAL A N 1
ATOM 741 C CA . VAL A 1 97 ? -10.201 -5.107 1.246 1.00 72.00 97 VAL A CA 1
ATOM 742 C C . VAL A 1 97 ? -11.373 -4.360 1.878 1.00 72.00 97 VAL A C 1
ATOM 744 O O . VAL A 1 97 ? -12.519 -4.632 1.537 1.00 72.00 97 VAL A O 1
ATOM 747 N N . LYS A 1 98 ? -11.123 -3.463 2.842 1.00 70.25 98 LYS A N 1
ATOM 748 C CA . LYS A 1 98 ? -12.209 -2.756 3.555 1.00 70.25 98 LYS A CA 1
ATOM 749 C C . LYS A 1 98 ? -12.608 -1.428 2.921 1.00 70.25 98 LYS A C 1
ATOM 751 O O . LYS A 1 98 ? -13.686 -0.913 3.215 1.00 70.25 98 LYS A O 1
ATOM 756 N N . HIS A 1 99 ? -11.766 -0.860 2.061 1.00 73.69 99 HIS A N 1
ATOM 757 C CA . HIS A 1 99 ? -12.066 0.389 1.375 1.00 73.69 99 HIS A CA 1
ATOM 758 C C . HIS A 1 99 ? -11.538 0.413 -0.062 1.00 73.69 99 HIS A C 1
ATOM 760 O O . HIS A 1 99 ? -10.719 -0.401 -0.486 1.00 73.69 99 HIS A O 1
ATOM 766 N N . ARG A 1 100 ? -12.037 1.388 -0.826 1.00 75.88 100 ARG A N 1
ATOM 767 C CA . ARG A 1 100 ? -11.591 1.678 -2.194 1.00 75.88 100 ARG A CA 1
ATOM 768 C C . ARG A 1 100 ? -10.096 2.041 -2.229 1.00 75.88 100 ARG A C 1
ATOM 770 O O . ARG A 1 100 ? -9.580 2.546 -1.232 1.00 75.88 100 ARG A O 1
ATOM 777 N N . PRO A 1 101 ? -9.404 1.849 -3.367 1.00 81.69 101 PRO A N 1
ATOM 778 C CA . PRO A 1 101 ? -8.000 2.217 -3.498 1.00 81.69 101 PRO A CA 1
ATOM 779 C C . PRO A 1 101 ? -7.719 3.686 -3.176 1.00 81.69 101 PRO A C 1
ATOM 781 O O . PRO A 1 101 ? -8.524 4.560 -3.492 1.00 81.69 101 PRO A O 1
ATOM 784 N N . HIS A 1 102 ? -6.535 3.974 -2.637 1.00 81.81 102 HIS A N 1
ATOM 785 C CA . HIS A 1 102 ? -6.166 5.321 -2.190 1.00 81.81 102 HIS A CA 1
ATOM 786 C C . HIS A 1 102 ? -6.196 6.397 -3.285 1.00 81.81 102 HIS A C 1
ATOM 788 O O . HIS A 1 102 ? -6.421 7.581 -3.010 1.00 81.81 102 HIS A O 1
ATOM 794 N N . MET A 1 103 ? -5.968 5.974 -4.527 1.00 83.62 103 MET A N 1
ATOM 795 C CA . MET A 1 103 ? -5.997 6.821 -5.716 1.00 83.62 103 MET A CA 1
ATOM 796 C C . MET A 1 103 ? -7.357 6.829 -6.440 1.00 83.62 103 MET A C 1
ATOM 798 O O . MET A 1 103 ? -7.477 7.524 -7.449 1.00 83.62 103 MET A O 1
ATOM 802 N N . ASP A 1 104 ? -8.372 6.095 -5.959 1.00 81.31 104 ASP A N 1
ATOM 803 C CA . ASP A 1 104 ? -9.732 6.142 -6.516 1.00 81.31 104 ASP A CA 1
ATOM 804 C C . ASP A 1 104 ? -10.360 7.522 -6.223 1.00 81.31 104 ASP A C 1
ATOM 806 O O . ASP A 1 104 ? -10.491 7.900 -5.056 1.00 81.31 104 ASP A O 1
ATOM 810 N N . PRO A 1 105 ? -10.803 8.284 -7.243 1.00 74.88 105 PRO A N 1
ATOM 811 C CA . PRO A 1 105 ? -11.477 9.567 -7.045 1.00 74.88 105 PRO A CA 1
ATOM 812 C C . PRO A 1 105 ? -12.744 9.494 -6.182 1.00 74.88 105 PRO A C 1
ATOM 814 O O . PRO A 1 105 ? -13.126 10.493 -5.577 1.00 74.88 105 PRO A O 1
ATOM 817 N N . LYS A 1 106 ? -13.417 8.336 -6.129 1.00 78.44 106 LYS A N 1
ATOM 818 C CA . LYS A 1 106 ? -14.597 8.117 -5.278 1.00 78.44 106 LYS A CA 1
ATOM 819 C C . LYS A 1 106 ? -14.234 7.878 -3.811 1.00 78.44 106 LYS A C 1
ATOM 821 O O . LYS A 1 106 ? -15.126 7.894 -2.965 1.00 78.44 106 LYS A O 1
ATOM 826 N N . TRP A 1 107 ? -12.960 7.651 -3.497 1.00 80.88 107 TRP A N 1
ATOM 827 C CA . TRP A 1 107 ? -12.462 7.538 -2.131 1.00 80.88 107 TRP A CA 1
ATOM 828 C C . TRP A 1 107 ? -11.767 8.830 -1.707 1.00 80.88 107 TRP A C 1
ATOM 830 O O . TRP A 1 107 ? -10.542 8.973 -1.714 1.00 80.88 107 TRP A O 1
ATOM 840 N N . ALA A 1 108 ? -12.601 9.801 -1.354 1.00 80.25 108 ALA A N 1
ATOM 841 C CA . ALA A 1 108 ? -12.191 11.121 -0.901 1.00 80.25 108 ALA A CA 1
ATOM 842 C C . ALA A 1 108 ? -12.750 11.375 0.510 1.00 80.25 108 ALA A C 1
ATOM 844 O O . ALA A 1 108 ? -13.718 12.121 0.643 1.00 80.25 108 ALA A O 1
ATOM 845 N N . PRO A 1 109 ? -12.204 10.719 1.556 1.00 85.44 109 PRO A N 1
ATOM 846 C CA . PRO A 1 109 ? -12.590 11.012 2.933 1.00 85.44 109 PRO A CA 1
ATOM 847 C C . PRO A 1 109 ? -12.305 12.479 3.271 1.00 85.44 109 PRO A C 1
ATOM 849 O O . PRO A 1 109 ? -11.302 13.047 2.822 1.00 85.44 109 PRO A O 1
ATOM 852 N N . ASP A 1 110 ? -13.180 13.080 4.077 1.00 86.44 110 ASP A N 1
ATOM 853 C CA . ASP A 1 110 ? -13.083 14.494 4.429 1.00 86.44 110 ASP A CA 1
ATOM 854 C C . ASP A 1 110 ? -11.776 14.791 5.186 1.00 86.44 110 ASP A C 1
ATOM 856 O O . ASP A 1 110 ? -11.413 14.055 6.116 1.00 86.44 110 ASP A O 1
ATOM 860 N N . PRO A 1 111 ? -11.066 15.883 4.845 1.00 83.75 111 PRO A N 1
ATOM 861 C CA . PRO A 1 111 ? -9.878 16.297 5.577 1.00 83.75 111 PRO A CA 1
ATOM 862 C C . PRO A 1 111 ? -10.169 16.468 7.074 1.00 83.75 111 PRO A C 1
ATOM 864 O O . PRO A 1 111 ? -11.117 17.145 7.462 1.00 83.75 111 PRO A O 1
ATOM 867 N N . GLY A 1 112 ? -9.332 15.870 7.925 1.00 79.94 112 GLY A N 1
ATOM 868 C CA . GLY A 1 112 ? -9.454 15.961 9.385 1.00 79.94 112 GLY A CA 1
ATOM 869 C C . GLY A 1 112 ? -10.204 14.804 10.049 1.00 79.94 112 GLY A C 1
ATOM 870 O O . GLY A 1 112 ? -10.049 14.626 11.256 1.00 79.94 112 GLY A O 1
ATOM 871 N N . THR A 1 113 ? -10.922 13.974 9.288 1.00 86.88 113 THR A N 1
ATOM 872 C CA . THR A 1 113 ? -11.445 12.682 9.775 1.00 86.88 113 THR A CA 1
ATOM 873 C C . THR A 1 113 ? -10.310 11.668 9.984 1.00 86.88 113 THR A C 1
ATOM 875 O O . THR A 1 113 ? -9.254 11.824 9.360 1.00 86.88 113 THR A O 1
ATOM 878 N N . PRO A 1 114 ? -10.480 10.632 10.831 1.00 80.25 114 PRO A N 1
ATOM 879 C CA . PRO A 1 114 ? -9.494 9.555 10.961 1.00 80.25 114 PRO A CA 1
ATOM 880 C C . PRO A 1 114 ? -9.097 8.948 9.607 1.00 80.25 114 PRO A C 1
ATOM 882 O O . PRO A 1 114 ? -7.911 8.817 9.311 1.00 80.25 114 PRO A O 1
ATOM 885 N N . GLU A 1 115 ? -10.067 8.680 8.736 1.00 80.31 115 GLU A N 1
ATOM 886 C CA . GLU A 1 115 ? -9.863 8.143 7.389 1.00 80.31 115 GLU A CA 1
ATOM 887 C C . GLU A 1 115 ? -9.119 9.136 6.485 1.00 80.31 115 GLU A C 1
ATOM 889 O O . GLU A 1 115 ? -8.217 8.754 5.739 1.00 80.31 115 GLU A O 1
ATOM 894 N N . GLY A 1 116 ? -9.441 10.430 6.581 1.00 84.31 116 GLY A N 1
ATOM 895 C CA . GLY A 1 116 ? -8.733 11.493 5.867 1.00 84.31 116 GLY A CA 1
ATOM 896 C C . GLY A 1 116 ? -7.270 11.621 6.297 1.00 84.31 116 GLY A C 1
ATOM 897 O O . GLY A 1 116 ? -6.388 11.808 5.456 1.00 84.31 116 GLY A O 1
ATOM 898 N N . GLN A 1 117 ? -6.995 11.472 7.594 1.00 84.88 117 GLN A N 1
ATOM 899 C CA . GLN A 1 117 ? -5.639 11.483 8.145 1.00 84.88 117 GLN A CA 1
ATOM 900 C C . GLN A 1 117 ? -4.840 10.250 7.704 1.00 84.88 117 GLN A C 1
ATOM 902 O O . GLN A 1 117 ? -3.692 10.398 7.286 1.00 84.88 117 GLN A O 1
ATOM 907 N N . ILE A 1 118 ? -5.451 9.058 7.729 1.00 81.19 118 ILE A N 1
ATOM 908 C CA . ILE A 1 118 ? -4.850 7.808 7.232 1.00 81.19 118 ILE A CA 1
ATOM 909 C C . ILE A 1 118 ? -4.500 7.943 5.750 1.00 81.19 118 ILE A C 1
ATOM 911 O O . ILE A 1 118 ? -3.352 7.714 5.362 1.00 81.19 118 ILE A O 1
ATOM 915 N N . ARG A 1 119 ? -5.453 8.409 4.933 1.00 83.38 119 ARG A N 1
ATOM 916 C CA . ARG A 1 119 ? -5.236 8.650 3.504 1.00 83.38 119 ARG A CA 1
ATOM 917 C C . ARG A 1 119 ? -4.045 9.573 3.263 1.00 83.38 119 ARG A C 1
ATOM 919 O O . ARG A 1 119 ? -3.193 9.261 2.432 1.00 83.38 119 ARG A O 1
ATOM 926 N N . GLN A 1 120 ? -3.986 10.707 3.963 1.00 84.25 120 GLN A N 1
ATOM 927 C CA . GLN A 1 120 ? -2.904 11.675 3.781 1.00 84.25 120 GLN A CA 1
ATOM 928 C C . GLN A 1 120 ? -1.555 11.100 4.223 1.00 84.25 120 GLN A C 1
ATOM 930 O O . GLN A 1 120 ? -0.576 11.212 3.491 1.00 84.25 120 GLN A O 1
ATOM 935 N N . PHE A 1 121 ? -1.515 10.422 5.370 1.00 82.50 121 PHE A N 1
ATOM 936 C CA . PHE A 1 121 ? -0.311 9.773 5.882 1.00 82.50 121 PHE A CA 1
ATOM 937 C C . PHE A 1 121 ? 0.265 8.746 4.898 1.00 82.50 121 PHE A C 1
ATOM 939 O O . PHE A 1 121 ? 1.475 8.735 4.663 1.00 82.50 121 PHE A O 1
ATOM 946 N N . ILE A 1 122 ? -0.590 7.913 4.297 1.00 80.12 122 ILE A N 1
ATOM 947 C CA . ILE A 1 122 ? -0.184 6.911 3.301 1.00 80.12 122 ILE A CA 1
ATOM 948 C C . ILE A 1 122 ? 0.341 7.594 2.034 1.00 80.12 122 ILE A C 1
ATOM 950 O O . ILE A 1 122 ? 1.410 7.239 1.534 1.00 80.12 122 ILE A O 1
ATOM 954 N N . ILE A 1 123 ? -0.348 8.627 1.538 1.00 81.31 123 ILE A N 1
ATOM 955 C CA . ILE A 1 123 ? 0.113 9.407 0.378 1.00 81.31 123 ILE A CA 1
ATOM 956 C C . ILE A 1 123 ? 1.486 10.040 0.648 1.00 81.31 123 ILE A C 1
ATOM 958 O O . ILE A 1 123 ? 2.383 9.929 -0.191 1.00 81.31 123 ILE A O 1
ATOM 962 N N . ASP A 1 124 ? 1.678 10.657 1.813 1.00 83.12 124 ASP A N 1
ATOM 963 C CA . ASP A 1 124 ? 2.934 11.313 2.185 1.00 83.12 124 ASP A CA 1
ATOM 964 C C . ASP A 1 124 ? 4.080 10.304 2.312 1.00 83.12 124 ASP A C 1
ATOM 966 O O . ASP A 1 124 ? 5.190 10.546 1.827 1.00 83.12 124 ASP A O 1
ATOM 970 N N . LYS A 1 125 ? 3.818 9.135 2.906 1.00 75.75 125 LYS A N 1
ATOM 971 C CA . LYS A 1 125 ? 4.800 8.052 3.009 1.00 75.75 125 LYS A CA 1
ATOM 972 C C . LYS A 1 125 ? 5.234 7.524 1.651 1.00 75.75 125 LYS A C 1
ATOM 974 O O . LYS A 1 125 ? 6.442 7.427 1.414 1.00 75.75 125 LYS A O 1
ATOM 979 N N . VAL A 1 126 ? 4.282 7.237 0.767 1.00 74.69 126 VAL A N 1
ATOM 980 C CA . VAL A 1 126 ? 4.565 6.792 -0.602 1.00 74.69 126 VAL A CA 1
ATOM 981 C C . VAL A 1 126 ? 5.378 7.851 -1.350 1.00 74.69 126 VAL A C 1
ATOM 983 O O . VAL A 1 126 ? 6.402 7.524 -1.948 1.00 74.69 126 VAL A O 1
ATOM 986 N N . ASN A 1 127 ? 4.992 9.126 -1.256 1.00 75.75 127 ASN A N 1
ATOM 987 C CA . ASN A 1 127 ? 5.707 10.226 -1.912 1.00 75.75 127 ASN A CA 1
ATOM 988 C C . ASN A 1 127 ? 7.108 10.467 -1.328 1.00 75.75 127 ASN A C 1
ATOM 990 O O . ASN A 1 127 ? 8.008 10.892 -2.044 1.00 75.75 127 ASN A O 1
ATOM 994 N N . SER A 1 128 ? 7.325 10.161 -0.047 1.00 74.19 128 SER A N 1
ATOM 995 C CA . SER A 1 128 ? 8.652 10.233 0.580 1.00 74.19 128 SER A CA 1
ATOM 996 C C . SER A 1 128 ? 9.590 9.080 0.188 1.00 74.19 128 SER A C 1
ATOM 998 O O . SER A 1 128 ? 10.745 9.063 0.615 1.00 74.19 128 SER A O 1
ATOM 1000 N N . GLY A 1 129 ? 9.104 8.097 -0.584 1.00 68.06 129 GLY A N 1
ATOM 1001 C CA . GLY A 1 129 ? 9.858 6.906 -0.990 1.00 68.06 129 GLY A CA 1
ATOM 1002 C C . GLY A 1 129 ? 10.092 5.894 0.137 1.00 68.06 129 GLY A C 1
ATOM 1003 O O . GLY A 1 129 ? 10.879 4.963 -0.030 1.00 68.06 129 GLY A O 1
ATOM 1004 N N . LYS A 1 130 ? 9.440 6.076 1.294 1.00 59.81 130 LYS A N 1
ATOM 1005 C CA . LYS A 1 130 ? 9.624 5.236 2.488 1.00 59.81 130 LYS A CA 1
ATOM 1006 C C . LYS A 1 130 ? 8.779 3.966 2.483 1.00 59.81 130 LYS A C 1
ATOM 1008 O O . LYS A 1 130 ? 9.093 3.037 3.220 1.00 59.81 130 LYS A O 1
ATOM 1013 N N . GLU A 1 131 ? 7.723 3.916 1.679 1.00 65.25 131 GLU A N 1
ATOM 1014 C CA . GLU A 1 131 ? 6.848 2.752 1.565 1.00 65.25 131 GLU A CA 1
ATOM 1015 C C . GLU A 1 131 ? 7.027 2.102 0.192 1.00 65.25 131 GLU A C 1
ATOM 1017 O O . GLU A 1 131 ? 6.809 2.734 -0.843 1.00 65.25 131 GLU A O 1
ATOM 1022 N N . MET A 1 132 ? 7.488 0.846 0.176 1.00 65.75 132 MET A N 1
ATOM 1023 C CA . MET A 1 132 ? 7.613 0.090 -1.068 1.00 65.75 132 MET A CA 1
ATOM 1024 C C . MET A 1 132 ? 6.221 -0.268 -1.573 1.00 65.75 132 MET A C 1
ATOM 1026 O O . MET A 1 132 ? 5.537 -1.103 -0.986 1.00 65.75 132 MET A O 1
ATOM 1030 N N . LEU A 1 133 ? 5.834 0.309 -2.706 1.00 72.69 133 LEU A N 1
ATOM 1031 C CA . LEU A 1 133 ? 4.686 -0.175 -3.456 1.00 72.69 133 LEU A CA 1
ATOM 1032 C C . LEU A 1 133 ? 5.073 -1.477 -4.161 1.00 72.69 133 LEU A C 1
ATOM 1034 O O . LEU A 1 133 ? 6.112 -1.544 -4.817 1.00 72.69 133 LEU A O 1
ATOM 1038 N N . LEU A 1 134 ? 4.235 -2.502 -4.054 1.00 78.25 134 LEU A N 1
ATOM 1039 C CA . LEU A 1 134 ? 4.395 -3.737 -4.817 1.00 78.25 134 LEU A CA 1
ATOM 1040 C C . LEU A 1 134 ? 3.487 -3.704 -6.044 1.00 78.25 134 LEU A C 1
ATOM 1042 O O . LEU A 1 134 ? 2.301 -3.391 -5.950 1.00 78.25 134 LEU A O 1
ATOM 1046 N N . ARG A 1 135 ? 4.044 -4.049 -7.203 1.00 77.75 135 ARG A N 1
ATOM 1047 C CA . ARG A 1 135 ? 3.288 -4.314 -8.420 1.00 77.75 135 ARG A CA 1
ATOM 1048 C C . ARG A 1 135 ? 3.026 -5.802 -8.550 1.00 77.75 135 ARG A C 1
ATOM 1050 O O . ARG A 1 135 ? 3.959 -6.602 -8.503 1.00 77.75 135 ARG A O 1
ATOM 1057 N N . PHE A 1 136 ? 1.778 -6.140 -8.839 1.00 78.81 136 PHE A N 1
ATOM 1058 C CA . PHE A 1 136 ? 1.367 -7.477 -9.240 1.00 78.81 136 PHE A CA 1
ATOM 1059 C C . PHE A 1 136 ? 0.990 -7.452 -10.724 1.00 78.81 136 PHE A C 1
ATOM 1061 O O . PHE A 1 136 ? 0.151 -6.657 -11.141 1.00 78.81 136 PHE A O 1
ATOM 1068 N N . GLU A 1 137 ? 1.629 -8.303 -11.527 1.00 76.56 137 GLU A N 1
ATOM 1069 C CA . GLU A 1 137 ? 1.317 -8.492 -12.948 1.00 76.56 137 GLU A CA 1
ATOM 1070 C C . GLU A 1 137 ? 1.039 -9.986 -13.195 1.00 76.56 137 GLU A C 1
ATOM 1072 O O . GLU A 1 137 ? 1.742 -10.831 -12.629 1.00 76.56 137 GLU A O 1
ATOM 1077 N N . PRO A 1 138 ? 0.042 -10.349 -14.026 1.00 77.31 138 PRO A N 1
ATOM 1078 C CA . PRO A 1 138 ? -0.259 -11.749 -14.302 1.00 77.31 138 PRO A CA 1
ATOM 1079 C C . PRO A 1 138 ? 0.970 -12.517 -14.803 1.00 77.31 138 PRO A C 1
ATOM 1081 O O . PRO A 1 138 ? 1.636 -12.098 -15.750 1.00 77.31 138 PRO A O 1
ATOM 1084 N N . GLY A 1 139 ? 1.268 -13.649 -14.161 1.00 80.75 139 GLY A N 1
ATOM 1085 C CA . GLY A 1 139 ? 2.380 -14.523 -14.541 1.00 80.75 139 GLY A CA 1
ATOM 1086 C C . GLY A 1 139 ? 3.778 -13.983 -14.219 1.00 80.75 139 GLY A C 1
ATOM 1087 O O . GLY A 1 139 ? 4.758 -14.576 -14.667 1.00 80.75 139 GLY A O 1
ATOM 1088 N N . LYS A 1 140 ? 3.898 -12.888 -13.456 1.00 77.31 140 LYS A N 1
ATOM 1089 C CA . LYS A 1 140 ? 5.192 -12.329 -13.046 1.00 77.31 140 LYS A CA 1
ATOM 1090 C C . LYS A 1 140 ? 5.334 -12.289 -11.531 1.00 77.31 140 LYS A C 1
ATOM 1092 O O . LYS A 1 140 ? 4.370 -12.062 -10.803 1.00 77.31 140 LYS A O 1
ATOM 1097 N N . THR A 1 141 ? 6.566 -12.470 -11.064 1.00 81.88 141 THR A N 1
ATOM 1098 C CA . THR A 1 141 ? 6.923 -12.235 -9.663 1.00 81.88 141 THR A CA 1
ATOM 1099 C C . THR A 1 141 ? 6.607 -10.783 -9.291 1.00 81.88 141 THR A C 1
ATOM 1101 O O . THR A 1 141 ? 6.922 -9.895 -10.090 1.00 81.88 141 THR A O 1
ATOM 1104 N N . PRO A 1 142 ? 6.022 -10.518 -8.107 1.00 83.12 142 PRO A N 1
ATOM 1105 C CA . PRO A 1 142 ? 5.774 -9.157 -7.655 1.00 83.12 142 PRO A CA 1
ATOM 1106 C C . PRO A 1 142 ? 7.055 -8.318 -7.668 1.00 83.12 142 PRO A C 1
ATOM 1108 O O . PRO A 1 142 ? 8.114 -8.786 -7.243 1.00 83.12 142 PRO A O 1
ATOM 1111 N N . THR A 1 143 ? 6.967 -7.082 -8.154 1.00 81.00 143 THR A N 1
ATOM 1112 C CA . THR A 1 143 ? 8.115 -6.168 -8.253 1.00 81.00 143 THR A CA 1
ATOM 1113 C C . THR A 1 143 ? 7.901 -4.918 -7.411 1.00 81.00 143 THR A C 1
ATOM 1115 O O . THR A 1 143 ? 6.777 -4.454 -7.245 1.00 81.00 143 THR A O 1
ATOM 1118 N N . GLY A 1 144 ? 8.978 -4.357 -6.860 1.00 77.25 144 GLY A N 1
ATOM 1119 C CA . GLY A 1 144 ? 8.916 -3.062 -6.184 1.00 77.25 144 GLY A CA 1
ATOM 1120 C C . GLY A 1 144 ? 8.738 -1.924 -7.190 1.00 77.25 144 GLY A C 1
ATOM 1121 O O . GLY A 1 144 ? 9.404 -1.899 -8.225 1.00 77.25 144 GLY A O 1
ATOM 1122 N N . ILE A 1 145 ? 7.861 -0.972 -6.882 1.00 68.81 145 ILE A N 1
ATOM 1123 C CA . ILE A 1 145 ? 7.710 0.277 -7.623 1.00 68.81 145 ILE A CA 1
ATOM 1124 C C . ILE A 1 145 ? 8.368 1.391 -6.815 1.00 68.81 145 ILE A C 1
ATOM 1126 O O . ILE A 1 145 ? 7.958 1.690 -5.694 1.0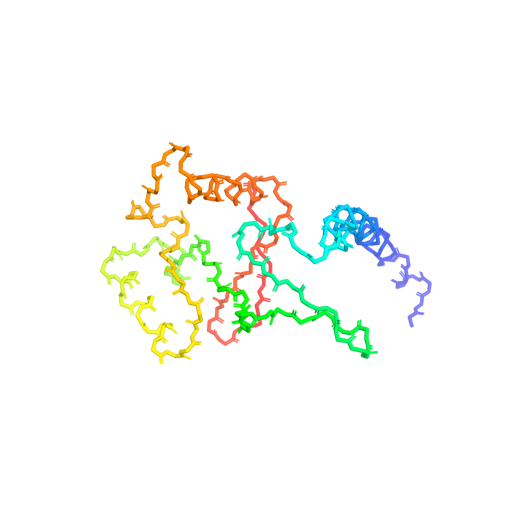0 68.81 145 ILE A O 1
ATOM 1130 N N . THR A 1 146 ? 9.333 2.065 -7.430 1.00 59.38 146 THR A N 1
ATOM 1131 C CA . THR A 1 146 ? 9.829 3.359 -6.961 1.00 59.38 146 THR A CA 1
ATOM 1132 C C . THR A 1 146 ? 9.143 4.434 -7.797 1.00 59.38 146 THR A C 1
ATOM 1134 O O . THR A 1 146 ? 9.368 4.499 -9.009 1.00 59.38 146 THR A O 1
ATOM 1137 N N . ARG A 1 147 ? 8.281 5.269 -7.202 1.00 52.22 147 ARG A N 1
ATOM 1138 C CA . ARG A 1 147 ? 7.866 6.504 -7.887 1.00 52.22 147 ARG A CA 1
ATOM 1139 C C . ARG A 1 147 ? 9.067 7.457 -7.895 1.00 52.22 147 ARG A C 1
ATOM 1141 O O . ARG A 1 147 ? 9.714 7.622 -6.864 1.00 52.22 147 ARG A O 1
ATOM 1148 N N . LYS A 1 148 ? 9.404 7.981 -9.076 1.00 47.25 148 LYS A N 1
ATOM 1149 C CA . LYS A 1 148 ? 10.348 9.096 -9.230 1.00 47.25 148 LYS A CA 1
ATOM 1150 C C . LYS A 1 148 ? 9.670 10.401 -8.850 1.00 47.25 148 LYS A C 1
ATOM 1152 O O . LYS A 1 148 ? 8.457 10.507 -9.145 1.00 47.25 148 LYS A O 1
#

pLDDT: mean 72.64, std 11.66, range [45.19, 88.19]

Foldseek 3Di:
DDPVVCVVCVVVVVVVVVLVVVVCVVVVVVVVVLPPPFPPDPVNWTWDQPPVRDIDTPVPDDDADAAAADADPVRHHDDLVVQVVVLVVCVVVVHRHPDGHLPPPVPQPDCPDPSNVVSVVVVVCLVVQNDFDWDDDPPDDIDTDRDD

Radius of gyration: 19.7 Å; chains: 1; bounding box: 53×35×50 Å

Sequence (148 aa):
MSDADWAGIQPDVVKRFAQRDAEFWDQGAKMTKIQSPTGESHLGHQAEIGPEGVVRDVQQQAGDHDIYDIRKADGSPLDPADYDRITKAMEDAGMGVKHRPHMDPKWAPDPGTPEGQIRQFIIDKVNSGKEMLLRFEPGKTPTGITRK

Secondary structure (DSSP, 8-state):
--HHHHHHHHHHHHHHHHHHHHHHHHHHHHHHHHTSPTT--BTTB-EEE-TTS-EEETT--PPP------B-TTSPBPPHHHHHHHHHHHHHTT----S--TT-TT--PPTTSHHHHHHHHHHHHHHTT-S-EEE--TTS--EEE---